Protein AF-A0A517VP20-F1 (afdb_monomer)

Secondary structure (DSSP, 8-state):
--TT--TTS-SEEEGGGSTTGGGHHHHHHHHHHHHSS-EEE-SSEEEE--SSSSPPHHHHHHHHHHH-TT--HHHHTT--HHHHHHHHHHHHT-HHHHHHHHHHHHHHT-

Sequence (110 aa):
MDLSDSSSVPRLVLRSNVSELERSDDRISCLKGIFGTTIGVNEDSFEWCPDDRPPSPQELLGWLWFLEPNIDVNLKSKASGQLSKLMIAYDEGSLDSWWKQLIEEMQSLQ

Foldseek 3Di:
DPLVDCVPPDFKAFCVQAPPSVCLVVLQVLVCLPQNRQWDDDPGIIGGRAPDVVHDSQSSLSVVCSRPVPDDPVSLVPHDDLSNVCSVCVVVVNVVVSVVVSVVVVVVVD

Mean predicted aligned error: 4.11 Å

Solvent-accessible surface area (backbone atoms only — not comparable to full-atom values): 6580 Å² total; per-residue (Å²): 134,63,64,87,60,66,88,83,55,78,50,67,42,51,51,91,73,32,50,67,54,93,52,41,65,62,47,51,53,53,46,34,74,74,67,39,83,35,68,43,81,54,97,64,31,38,31,65,39,63,81,48,89,75,57,47,51,63,57,53,49,49,52,54,35,57,38,32,73,85,53,57,68,80,61,55,68,69,45,55,77,69,58,34,55,49,56,52,23,60,76,72,72,37,51,72,61,50,52,53,51,55,53,52,54,59,59,75,76,110

pLDDT: mean 91.67, std 9.25, range [54.34, 98.12]

Radius of gyration: 13.63 Å; Cα contacts (8 Å, |Δi|>4): 108; chains: 1; bounding box: 34×31×35 Å

Organism: NCBI:txid2527964

Nearest PDB structures (foldseek):
  9ij5-assembly1_A  TM=3.866E-01  e=9.984E+00  Mus musculus
  6vl0-assembly1_A  TM=3.056E-01  e=9.984E+00  Pseudo-nitzschia multiseries

Structure (mmCIF, N/CA/C/O backbone):
data_AF-A0A517VP20-F1
#
_entry.id   AF-A0A517VP20-F1
#
loop_
_atom_site.group_PDB
_atom_site.id
_atom_site.type_symbol
_atom_site.label_atom_id
_atom_site.label_alt_id
_atom_site.label_comp_id
_atom_site.label_asym_id
_atom_site.label_entity_id
_atom_site.label_seq_id
_atom_site.pdbx_PDB_ins_code
_atom_site.Cartn_x
_atom_site.Cartn_y
_atom_site.Cartn_z
_atom_site.occupancy
_atom_site.B_iso_or_equiv
_atom_site.auth_seq_id
_atom_site.auth_comp_id
_atom_site.auth_asym_id
_atom_site.auth_atom_id
_atom_site.pdbx_PDB_model_num
ATOM 1 N N . MET A 1 1 ? 15.520 -8.202 5.603 1.00 60.22 1 MET A N 1
ATOM 2 C CA . MET A 1 1 ? 15.620 -6.829 5.069 1.00 60.22 1 MET A CA 1
ATOM 3 C C . MET A 1 1 ? 15.672 -5.848 6.228 1.00 60.22 1 MET A C 1
ATOM 5 O O . MET A 1 1 ? 14.828 -5.937 7.126 1.00 60.22 1 MET A O 1
ATOM 9 N N . ASP A 1 2 ? 16.689 -4.992 6.242 1.00 67.19 2 ASP A N 1
ATOM 10 C CA . ASP A 1 2 ? 16.762 -3.832 7.130 1.00 67.19 2 ASP A CA 1
ATOM 11 C C . ASP A 1 2 ? 15.968 -2.691 6.480 1.00 67.19 2 ASP A C 1
ATOM 13 O O . ASP A 1 2 ? 16.239 -2.337 5.338 1.00 67.19 2 ASP A O 1
ATOM 17 N N . LEU A 1 3 ? 14.949 -2.168 7.167 1.00 69.38 3 LEU A N 1
ATOM 18 C CA . LEU A 1 3 ? 14.092 -1.100 6.633 1.00 69.38 3 LEU A CA 1
ATOM 19 C C . LEU A 1 3 ? 14.757 0.285 6.715 1.00 69.38 3 LEU A C 1
ATOM 21 O O . LEU A 1 3 ? 14.172 1.265 6.264 1.00 69.38 3 LEU A O 1
ATOM 25 N N . SER A 1 4 ? 15.955 0.374 7.299 1.00 64.75 4 SER A N 1
ATOM 26 C CA . SER A 1 4 ? 16.751 1.601 7.328 1.00 64.75 4 SER A CA 1
ATOM 27 C C . SER A 1 4 ? 17.645 1.782 6.092 1.00 64.75 4 SER A C 1
ATOM 29 O O . SER A 1 4 ? 18.107 2.894 5.841 1.00 64.75 4 SER A O 1
ATOM 31 N N . ASP A 1 5 ? 17.840 0.731 5.282 1.00 67.00 5 ASP A N 1
ATOM 32 C CA . ASP A 1 5 ? 18.628 0.774 4.046 1.00 67.00 5 ASP A CA 1
ATOM 33 C C . ASP A 1 5 ? 17.727 0.648 2.807 1.00 67.00 5 ASP A C 1
ATOM 35 O O . ASP A 1 5 ? 17.322 -0.440 2.393 1.00 67.00 5 ASP A O 1
ATOM 39 N N . SER A 1 6 ? 17.425 1.793 2.191 1.00 65.19 6 SER A N 1
ATOM 40 C CA . SER A 1 6 ? 16.589 1.874 0.988 1.00 65.19 6 SER A CA 1
ATOM 41 C C . SER A 1 6 ? 17.361 1.696 -0.328 1.00 65.19 6 SER A C 1
ATOM 43 O O . SER A 1 6 ? 16.765 1.778 -1.402 1.00 65.19 6 SER A O 1
ATOM 45 N N . SER A 1 7 ? 18.674 1.434 -0.289 1.00 68.00 7 SER A N 1
ATOM 46 C CA . SER A 1 7 ? 19.515 1.357 -1.497 1.00 68.00 7 SER A CA 1
ATOM 47 C C . SER A 1 7 ? 19.159 0.198 -2.436 1.00 68.00 7 SER A C 1
ATOM 49 O O . SER A 1 7 ? 19.406 0.277 -3.638 1.00 68.00 7 SER A O 1
ATOM 51 N N . SER A 1 8 ? 18.536 -0.855 -1.903 1.00 72.94 8 SER A N 1
ATOM 52 C CA . SER A 1 8 ? 18.101 -2.050 -2.642 1.00 72.94 8 SER A CA 1
ATOM 53 C C . SER A 1 8 ? 16.630 -2.014 -3.071 1.00 72.94 8 SER A C 1
ATOM 55 O O . SER A 1 8 ? 16.123 -2.978 -3.646 1.00 72.94 8 SER A O 1
ATOM 57 N N . VAL A 1 9 ? 15.928 -0.914 -2.792 1.00 82.75 9 VAL A N 1
ATOM 58 C CA . VAL A 1 9 ? 14.487 -0.802 -3.015 1.00 82.75 9 VAL A CA 1
ATOM 59 C C . VAL A 1 9 ? 14.218 -0.486 -4.484 1.00 82.75 9 VAL A C 1
ATOM 61 O O . VAL A 1 9 ? 14.769 0.489 -5.008 1.00 82.75 9 VAL A O 1
ATOM 64 N N . PRO A 1 10 ? 13.368 -1.270 -5.173 1.00 88.31 10 PRO A N 1
ATOM 65 C CA . PRO A 1 10 ? 13.048 -0.996 -6.562 1.00 88.31 10 PRO A CA 1
ATOM 66 C C . PRO A 1 10 ? 12.302 0.334 -6.652 1.00 88.31 10 PRO A C 1
ATOM 68 O O . PRO A 1 10 ? 11.218 0.485 -6.093 1.00 88.31 10 PRO A O 1
ATOM 71 N N . ARG A 1 11 ? 12.900 1.309 -7.344 1.00 91.50 11 ARG A N 1
ATOM 72 C CA . ARG A 1 11 ? 12.297 2.637 -7.527 1.00 91.50 11 ARG A CA 1
ATOM 73 C C . ARG A 1 11 ? 11.220 2.670 -8.597 1.00 91.50 11 ARG A C 1
ATOM 75 O O . ARG A 1 11 ? 10.324 3.489 -8.509 1.00 91.50 11 ARG A O 1
ATOM 82 N N . LEU A 1 12 ? 11.323 1.808 -9.600 1.00 96.25 12 LEU A N 1
ATOM 83 C CA . LEU A 1 12 ? 10.379 1.718 -10.704 1.00 96.25 12 LEU A CA 1
ATOM 84 C C . LEU A 1 12 ? 10.032 0.247 -10.899 1.00 96.25 12 LEU A C 1
ATOM 86 O O . LEU A 1 12 ? 10.934 -0.581 -11.047 1.00 96.25 12 LEU A O 1
ATOM 90 N N . VAL A 1 13 ? 8.745 -0.081 -10.885 1.00 97.25 13 VAL A N 1
ATOM 91 C CA . VAL A 1 13 ? 8.258 -1.458 -11.005 1.00 97.25 13 VAL A CA 1
ATOM 92 C C . VAL A 1 13 ? 7.200 -1.525 -12.091 1.00 97.25 13 VAL A C 1
ATOM 94 O O . VAL A 1 13 ? 6.249 -0.751 -12.090 1.00 97.25 13 VAL A O 1
ATOM 97 N N . LEU A 1 14 ? 7.370 -2.452 -13.033 1.00 97.81 14 LEU A N 1
ATOM 98 C CA . LEU A 1 14 ? 6.379 -2.712 -14.074 1.00 97.81 14 LEU A CA 1
ATOM 99 C C . LEU A 1 14 ? 5.080 -3.223 -13.451 1.00 97.81 14 LEU A C 1
ATOM 101 O O . LEU A 1 14 ? 5.116 -4.046 -12.537 1.00 97.81 14 LEU A O 1
ATOM 105 N N . ARG A 1 15 ? 3.936 -2.805 -13.997 1.00 97.31 15 ARG A N 1
ATOM 106 C CA . ARG A 1 15 ? 2.606 -3.259 -13.557 1.00 97.31 15 ARG A CA 1
ATOM 107 C C . ARG A 1 15 ? 2.486 -4.786 -13.532 1.00 97.31 15 ARG A C 1
ATOM 109 O O . ARG A 1 15 ? 1.889 -5.330 -12.615 1.00 97.31 15 ARG A O 1
ATOM 116 N N . SER A 1 16 ? 3.113 -5.480 -14.485 1.00 96.75 16 SER A N 1
ATOM 117 C CA . SER A 1 16 ? 3.138 -6.951 -14.564 1.00 96.75 16 SER A CA 1
ATOM 118 C C . SER A 1 16 ? 3.825 -7.645 -13.383 1.00 96.75 16 SER A C 1
ATOM 120 O O . SER A 1 16 ? 3.675 -8.851 -13.224 1.00 96.75 16 SER A O 1
ATOM 122 N N . ASN A 1 17 ? 4.609 -6.905 -12.597 1.00 96.88 17 ASN A N 1
ATOM 123 C CA . ASN A 1 17 ? 5.363 -7.420 -11.456 1.00 96.88 17 ASN A CA 1
ATOM 124 C C . ASN A 1 17 ? 4.705 -7.059 -10.115 1.00 96.88 17 ASN A C 1
ATOM 126 O O . ASN A 1 17 ? 5.308 -7.294 -9.071 1.00 96.88 17 ASN A O 1
ATOM 130 N N . VAL A 1 18 ? 3.514 -6.455 -10.139 1.00 97.50 18 VAL A N 1
ATOM 131 C CA . VAL A 1 18 ? 2.728 -6.139 -8.945 1.00 97.50 18 VAL A CA 1
ATOM 132 C C . VAL A 1 18 ? 1.685 -7.230 -8.741 1.00 97.50 18 VAL A C 1
ATOM 134 O O . VAL A 1 18 ? 0.884 -7.509 -9.635 1.00 97.50 18 VAL A O 1
ATOM 137 N N . SER A 1 19 ? 1.686 -7.832 -7.558 1.00 97.19 19 SER A N 1
ATOM 138 C CA . SER A 1 19 ? 0.698 -8.837 -7.170 1.00 97.19 19 SER A CA 1
ATOM 139 C C . SER A 1 19 ? -0.662 -8.184 -6.929 1.00 97.19 19 SER A C 1
ATOM 141 O O . SER A 1 19 ? -0.737 -7.058 -6.434 1.00 97.19 19 SER A O 1
ATOM 143 N N . GLU A 1 20 ? -1.750 -8.874 -7.286 1.00 96.50 20 GLU A N 1
ATOM 144 C CA . GLU A 1 20 ? -3.123 -8.339 -7.191 1.00 96.50 20 GLU A CA 1
ATOM 145 C C . GLU A 1 20 ? -3.242 -6.946 -7.843 1.00 96.50 20 GLU A C 1
ATOM 147 O O . GLU A 1 20 ? -3.680 -5.978 -7.209 1.00 96.50 20 GLU A O 1
ATOM 152 N N . LEU A 1 21 ? -2.749 -6.809 -9.082 1.00 97.06 21 LEU A N 1
ATOM 153 C CA . LEU A 1 21 ? -2.719 -5.537 -9.812 1.00 97.06 21 LEU A CA 1
ATOM 154 C C . LEU A 1 21 ? -4.115 -4.910 -9.935 1.00 97.06 21 LEU A C 1
ATOM 156 O O . LEU A 1 21 ? -4.249 -3.696 -9.880 1.00 97.06 21 LEU A O 1
ATOM 160 N N . GLU A 1 22 ? -5.166 -5.717 -10.055 1.00 96.56 22 GLU A N 1
ATOM 161 C CA . GLU A 1 22 ? -6.559 -5.264 -10.108 1.00 96.56 22 GLU A CA 1
ATOM 162 C C . GLU A 1 22 ? -7.021 -4.530 -8.840 1.00 96.56 22 GLU A C 1
ATOM 164 O O . GLU A 1 22 ? -7.990 -3.778 -8.892 1.00 96.56 22 GLU A O 1
ATOM 169 N N . ARG A 1 23 ? -6.311 -4.713 -7.720 1.00 96.56 23 ARG A N 1
ATOM 170 C CA . ARG A 1 23 ? -6.5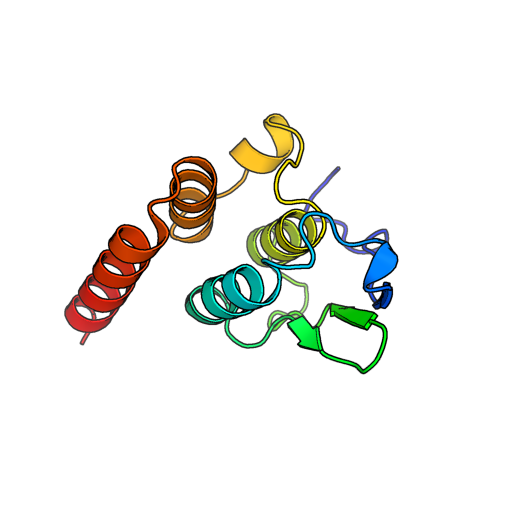41 -4.019 -6.444 1.00 96.56 23 ARG A CA 1
ATOM 171 C C . ARG A 1 23 ? -5.504 -2.926 -6.169 1.00 96.56 23 ARG A C 1
ATOM 173 O O . ARG A 1 23 ? -5.454 -2.395 -5.060 1.00 96.56 23 ARG A O 1
ATOM 180 N N . SER A 1 24 ? -4.655 -2.577 -7.143 1.00 96.88 24 SER A N 1
ATOM 181 C CA . SER A 1 24 ? -3.602 -1.570 -6.946 1.00 96.88 24 SER A CA 1
ATOM 182 C C . SER A 1 24 ? -4.166 -0.207 -6.567 1.00 96.88 24 SER A C 1
ATOM 184 O O . SER A 1 24 ? -3.578 0.483 -5.739 1.00 96.88 24 SER A O 1
ATOM 186 N N . ASP A 1 25 ? -5.309 0.166 -7.141 1.00 96.44 25 ASP A N 1
ATOM 187 C CA . ASP A 1 25 ? -5.926 1.473 -6.909 1.00 96.44 25 ASP A CA 1
ATOM 188 C C . ASP A 1 25 ? -6.405 1.616 -5.458 1.00 96.44 25 ASP A C 1
ATOM 190 O O . ASP A 1 25 ? -6.142 2.647 -4.837 1.00 96.44 25 ASP A O 1
ATOM 194 N N . ASP A 1 26 ? -6.975 0.556 -4.869 1.00 96.75 26 ASP A N 1
ATOM 195 C CA . ASP A 1 26 ? -7.323 0.520 -3.441 1.00 96.75 26 ASP A CA 1
ATOM 196 C C . ASP A 1 26 ? -6.080 0.762 -2.579 1.00 96.75 26 ASP A C 1
ATOM 198 O O . ASP A 1 26 ? -6.081 1.606 -1.680 1.00 96.75 26 ASP A O 1
ATOM 202 N N . ARG A 1 27 ? -4.983 0.054 -2.882 1.00 97.50 27 ARG A N 1
ATOM 203 C CA . ARG A 1 27 ? -3.726 0.178 -2.131 1.00 97.50 27 ARG A CA 1
ATOM 204 C C . ARG A 1 27 ? -3.118 1.576 -2.268 1.00 97.50 27 ARG A C 1
ATOM 206 O O . ARG A 1 27 ? -2.658 2.123 -1.266 1.00 97.50 27 ARG A O 1
ATOM 213 N N . ILE A 1 28 ? -3.160 2.179 -3.460 1.00 97.50 28 ILE A N 1
ATOM 214 C CA . ILE A 1 28 ? -2.718 3.565 -3.697 1.00 97.50 28 ILE A CA 1
ATOM 215 C C . ILE A 1 28 ? -3.545 4.529 -2.854 1.00 97.50 28 ILE A C 1
ATOM 217 O O . ILE A 1 28 ? -2.981 5.366 -2.148 1.00 97.50 28 ILE A O 1
ATOM 221 N N . SER A 1 29 ? -4.873 4.414 -2.898 1.00 97.00 29 SER A N 1
ATOM 222 C CA . SER A 1 29 ? -5.767 5.270 -2.123 1.00 97.00 29 SER A CA 1
ATOM 223 C C . SER A 1 29 ? -5.505 5.147 -0.625 1.00 97.00 29 SER A C 1
ATOM 225 O O . SER A 1 29 ? -5.364 6.168 0.047 1.00 97.00 29 SER A O 1
ATOM 227 N N . CYS A 1 30 ? -5.374 3.926 -0.105 1.00 97.56 30 CYS A N 1
ATOM 228 C CA . CYS A 1 30 ? -5.102 3.684 1.309 1.00 97.56 30 CYS A CA 1
ATOM 229 C C . CYS A 1 30 ? -3.757 4.271 1.752 1.00 97.56 30 CYS A C 1
ATOM 231 O O . CYS A 1 30 ? -3.711 5.010 2.734 1.00 97.56 30 CYS A O 1
ATOM 233 N N . LEU A 1 31 ? -2.671 4.010 1.017 1.00 97.19 31 LEU A N 1
ATOM 234 C CA . LEU A 1 31 ? -1.355 4.564 1.354 1.00 97.19 31 LEU A CA 1
ATOM 235 C C . LEU A 1 31 ? -1.333 6.085 1.242 1.00 97.19 31 LEU A C 1
ATOM 237 O O . LEU A 1 31 ? -0.722 6.741 2.084 1.00 97.19 31 LEU A O 1
ATOM 241 N N . LYS A 1 32 ? -2.077 6.651 0.287 1.00 96.00 32 LYS A N 1
ATOM 242 C CA . LYS A 1 32 ? -2.266 8.098 0.188 1.00 96.00 32 LYS A CA 1
ATOM 243 C C . LYS A 1 32 ? -2.946 8.693 1.417 1.00 96.00 32 LYS A C 1
ATOM 245 O O . LYS A 1 32 ? -2.585 9.793 1.827 1.00 96.00 32 LYS A O 1
ATOM 250 N N . GLY A 1 33 ? -3.893 7.975 2.015 1.00 95.00 33 GLY A N 1
ATOM 251 C CA . GLY A 1 33 ? -4.542 8.382 3.263 1.00 95.00 33 GLY A CA 1
ATOM 252 C C . GLY A 1 33 ? -3.598 8.417 4.469 1.00 95.00 33 GLY A C 1
ATOM 253 O O . GLY A 1 33 ? -3.843 9.179 5.398 1.00 95.00 33 GLY A O 1
ATOM 254 N N . ILE A 1 34 ? -2.521 7.625 4.453 1.00 95.19 34 ILE A N 1
ATOM 255 C CA . ILE A 1 34 ? -1.576 7.516 5.575 1.00 95.19 34 ILE A CA 1
ATOM 256 C C . ILE A 1 34 ? -0.359 8.429 5.381 1.00 95.19 34 ILE A C 1
ATOM 258 O O . ILE A 1 34 ? 0.025 9.140 6.305 1.00 95.19 34 ILE A O 1
ATOM 262 N N . PHE A 1 35 ? 0.254 8.390 4.198 1.00 93.94 35 PHE A N 1
ATOM 263 C CA . PHE A 1 35 ? 1.565 8.991 3.923 1.00 93.94 35 PHE A CA 1
ATOM 264 C C . PHE A 1 35 ? 1.519 10.117 2.883 1.00 93.94 35 PHE A C 1
ATOM 266 O O . PHE A 1 35 ? 2.554 10.656 2.517 1.00 93.94 35 PHE A O 1
ATOM 273 N N . GLY A 1 36 ? 0.343 10.460 2.351 1.00 91.62 36 GLY A N 1
ATOM 274 C CA . GLY A 1 36 ? 0.261 11.335 1.184 1.00 91.62 36 GLY A CA 1
ATOM 275 C C . GLY A 1 36 ? 0.718 10.636 -0.102 1.00 91.62 36 GLY A C 1
ATOM 276 O O . GLY A 1 36 ? 0.728 9.412 -0.211 1.00 91.62 36 GLY A O 1
ATOM 277 N N . THR A 1 37 ? 1.024 11.409 -1.144 1.00 91.81 37 THR A N 1
ATOM 278 C CA . THR A 1 37 ? 1.268 10.844 -2.484 1.00 91.81 37 THR A CA 1
ATOM 279 C C . THR A 1 37 ? 2.673 10.245 -2.583 1.00 91.81 37 THR A C 1
ATOM 281 O O . THR A 1 37 ? 3.584 10.909 -3.063 1.00 91.81 37 THR A O 1
ATOM 284 N N . THR A 1 38 ? 2.828 8.986 -2.162 1.00 93.75 38 THR A N 1
ATOM 285 C CA . THR A 1 38 ? 4.117 8.268 -2.172 1.00 93.75 38 THR A CA 1
ATOM 286 C C . THR A 1 38 ? 4.307 7.296 -3.339 1.00 93.75 38 THR A C 1
ATOM 288 O O . THR A 1 38 ? 5.388 6.735 -3.518 1.00 93.75 38 THR A O 1
ATOM 291 N N . ILE A 1 39 ? 3.273 7.105 -4.165 1.00 96.31 39 ILE A N 1
ATOM 292 C CA . ILE A 1 39 ? 3.296 6.225 -5.341 1.00 96.31 39 ILE A CA 1
ATOM 293 C C . ILE A 1 39 ? 3.007 7.046 -6.597 1.00 96.31 39 ILE A C 1
ATOM 295 O O . ILE A 1 39 ? 1.918 7.605 -6.752 1.00 96.31 39 ILE A O 1
ATOM 299 N N . GLY A 1 40 ? 3.977 7.085 -7.508 1.00 96.19 40 GLY A N 1
ATOM 300 C CA . GLY A 1 40 ? 3.795 7.577 -8.869 1.00 96.19 40 GLY A CA 1
ATOM 301 C C . GLY A 1 40 ? 3.132 6.513 -9.743 1.00 96.19 40 GLY A C 1
ATOM 302 O O . GLY A 1 40 ? 3.498 5.339 -9.687 1.00 96.19 40 GLY A O 1
ATOM 303 N N . VAL A 1 41 ? 2.162 6.916 -10.563 1.00 96.31 41 VAL A N 1
ATOM 304 C CA . VAL A 1 41 ? 1.475 6.034 -11.516 1.00 96.31 41 VAL A CA 1
ATOM 305 C C . VAL A 1 41 ? 1.837 6.466 -12.929 1.00 96.31 41 VAL A C 1
ATOM 307 O O . VAL A 1 41 ? 1.526 7.584 -13.335 1.00 96.31 41 VAL A O 1
ATOM 310 N N . ASN A 1 42 ? 2.461 5.564 -13.678 1.00 95.44 42 ASN A N 1
ATOM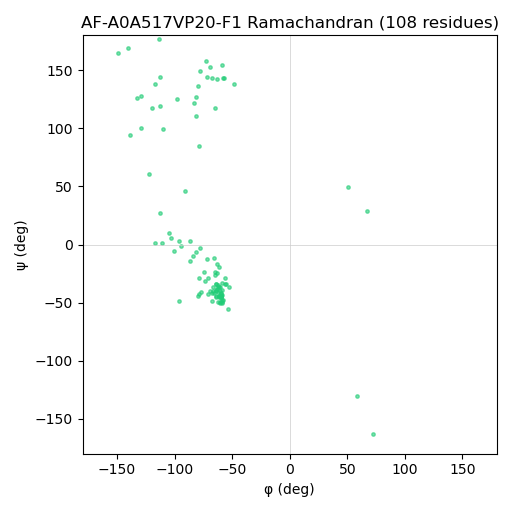 311 C CA . ASN A 1 42 ? 2.794 5.737 -15.087 1.00 95.44 42 ASN A CA 1
ATOM 312 C C . ASN A 1 42 ? 1.978 4.752 -15.946 1.00 95.44 42 ASN A C 1
ATOM 314 O O . ASN A 1 42 ? 1.221 3.923 -15.423 1.00 95.44 42 ASN A O 1
ATOM 318 N N . GLU A 1 43 ? 2.129 4.850 -17.272 1.00 93.62 43 GLU A N 1
ATOM 319 C CA . GLU A 1 43 ? 1.430 3.995 -18.246 1.00 93.62 43 GLU A CA 1
ATOM 320 C C . GLU A 1 43 ? 1.650 2.505 -17.934 1.00 93.62 43 GLU A C 1
ATOM 322 O O . GLU A 1 43 ? 0.697 1.794 -17.620 1.00 93.62 43 GLU A O 1
ATOM 327 N N . ASP A 1 44 ? 2.911 2.074 -17.854 1.00 96.69 44 ASP A N 1
ATOM 328 C CA . ASP A 1 44 ? 3.271 0.659 -17.677 1.00 96.69 44 ASP A CA 1
ATOM 329 C C . ASP A 1 44 ? 3.887 0.326 -16.310 1.00 96.69 44 ASP A C 1
ATOM 331 O O . ASP A 1 44 ? 4.271 -0.819 -16.051 1.00 96.69 44 ASP A O 1
ATOM 335 N N . SER A 1 45 ? 4.017 1.308 -15.417 1.00 97.69 45 SER A N 1
ATOM 336 C CA . SER A 1 45 ? 4.784 1.149 -14.180 1.00 97.69 45 SER A CA 1
ATOM 337 C C . SER A 1 45 ? 4.268 1.983 -13.012 1.00 97.69 45 SER A C 1
ATOM 339 O O . SER A 1 45 ? 3.505 2.935 -13.175 1.00 97.69 45 SER A O 1
ATOM 341 N N . PHE A 1 46 ? 4.734 1.615 -11.823 1.00 98.12 46 PHE A N 1
ATOM 342 C CA . PHE A 1 46 ? 4.629 2.399 -10.603 1.00 98.12 46 PHE A CA 1
ATOM 343 C C . PHE A 1 46 ? 6.013 2.864 -10.162 1.00 98.12 46 PHE A C 1
ATOM 345 O O . PHE A 1 46 ? 7.000 2.139 -10.318 1.00 98.12 46 PHE A O 1
ATOM 352 N N . GLU A 1 47 ? 6.077 4.066 -9.607 1.00 96.56 47 GLU A N 1
ATOM 353 C CA . GLU A 1 47 ? 7.304 4.694 -9.127 1.00 96.56 47 GLU A CA 1
ATOM 354 C C . GLU A 1 47 ? 7.240 4.942 -7.618 1.00 96.56 47 GLU A C 1
ATOM 356 O O . GLU A 1 47 ? 6.216 5.375 -7.088 1.00 96.56 47 GLU A O 1
ATOM 361 N N . TRP A 1 48 ? 8.349 4.679 -6.931 1.00 94.94 48 TRP A N 1
ATOM 362 C CA . TRP A 1 48 ? 8.515 4.973 -5.516 1.00 94.94 48 TRP A CA 1
ATOM 363 C C . TRP A 1 48 ? 8.877 6.447 -5.311 1.00 94.94 48 TRP A C 1
ATOM 365 O O . TRP A 1 48 ? 9.992 6.871 -5.632 1.00 94.94 48 TRP A O 1
ATOM 375 N N . CYS A 1 49 ? 7.944 7.215 -4.746 1.00 92.62 49 CYS A N 1
ATOM 376 C CA . CYS A 1 49 ? 8.037 8.664 -4.556 1.00 92.62 49 CYS A CA 1
ATOM 377 C C . CYS A 1 49 ? 7.899 9.045 -3.068 1.00 92.62 49 CYS A C 1
ATOM 379 O O . CYS A 1 49 ? 6.960 9.754 -2.726 1.00 92.62 49 CYS A O 1
ATOM 381 N N . PRO A 1 50 ? 8.788 8.582 -2.173 1.00 89.38 50 PRO A N 1
ATOM 382 C CA . PRO A 1 50 ? 8.664 8.832 -0.737 1.00 89.38 50 PRO A CA 1
ATOM 383 C C . PRO A 1 50 ? 8.640 10.330 -0.419 1.00 89.38 50 PRO A C 1
ATOM 385 O O . PRO A 1 50 ? 9.358 11.112 -1.057 1.00 89.38 50 PRO A O 1
ATOM 388 N N . ASP A 1 51 ? 7.837 10.704 0.574 1.00 83.12 51 ASP A N 1
ATOM 389 C CA . ASP A 1 51 ? 7.683 12.089 1.019 1.00 83.12 51 ASP A CA 1
ATOM 390 C C . ASP A 1 51 ? 8.873 12.495 1.903 1.00 83.12 51 ASP A C 1
ATOM 392 O O . ASP A 1 51 ? 9.487 13.549 1.693 1.00 83.12 51 ASP A O 1
ATOM 396 N N . ASP A 1 52 ? 9.301 11.606 2.809 1.00 77.81 52 ASP A N 1
ATOM 397 C CA . ASP A 1 52 ? 10.460 11.857 3.667 1.00 77.81 52 ASP A CA 1
ATOM 398 C C . ASP A 1 52 ? 11.802 11.660 2.936 1.00 77.81 52 ASP A C 1
ATOM 400 O O . ASP A 1 52 ? 11.989 10.816 2.048 1.00 77.81 52 ASP A O 1
ATOM 404 N N . ARG A 1 53 ? 12.811 12.433 3.365 1.00 78.62 53 ARG A N 1
ATOM 405 C CA . ARG A 1 53 ? 14.209 12.295 2.922 1.00 78.62 53 ARG A CA 1
ATOM 406 C C . ARG A 1 53 ? 15.153 12.230 4.133 1.00 78.62 53 ARG A C 1
ATOM 408 O O . ARG A 1 53 ? 15.516 13.285 4.656 1.00 78.62 53 ARG A O 1
ATOM 415 N N . PRO A 1 54 ? 15.617 11.032 4.546 1.00 79.75 54 PRO A N 1
ATOM 416 C CA . PRO A 1 54 ? 15.357 9.714 3.950 1.00 79.75 54 PRO A CA 1
ATOM 417 C C . PRO A 1 54 ? 13.927 9.207 4.218 1.00 79.75 54 PRO A C 1
ATOM 419 O O . PRO A 1 54 ? 13.342 9.626 5.211 1.00 79.75 54 PRO A O 1
ATOM 422 N N . PRO A 1 55 ? 13.400 8.280 3.394 1.00 85.88 55 PRO A N 1
ATOM 423 C CA . PRO A 1 55 ? 12.073 7.699 3.597 1.00 85.88 55 PRO A CA 1
ATOM 424 C C . PRO A 1 55 ? 11.959 7.038 4.965 1.00 85.88 55 PRO A C 1
ATOM 426 O O . PRO A 1 55 ? 12.908 6.385 5.420 1.00 85.88 55 PRO A O 1
ATOM 429 N N . SER A 1 56 ? 10.796 7.139 5.598 1.00 91.50 56 SER A N 1
ATOM 430 C CA . SER A 1 56 ? 10.569 6.438 6.857 1.00 91.50 56 SER A CA 1
ATOM 431 C C . SER A 1 56 ? 10.500 4.914 6.640 1.00 91.50 56 SER A C 1
ATOM 433 O O . SER A 1 56 ? 10.073 4.437 5.581 1.00 91.50 56 SER A O 1
ATOM 435 N N . PRO A 1 57 ? 10.846 4.097 7.654 1.00 92.75 57 PRO A N 1
ATOM 436 C CA . PRO A 1 57 ? 10.655 2.648 7.578 1.00 92.75 57 PRO A CA 1
ATOM 437 C C . PRO A 1 57 ? 9.205 2.232 7.282 1.00 92.75 57 PRO A C 1
ATOM 439 O O . PRO A 1 57 ? 8.990 1.173 6.697 1.00 92.75 57 PRO A O 1
ATOM 442 N N . GLN A 1 58 ? 8.217 3.044 7.685 1.00 95.12 58 GLN A N 1
ATOM 443 C CA . GLN A 1 58 ? 6.798 2.773 7.437 1.00 95.12 58 GLN A CA 1
ATOM 444 C C . GLN A 1 58 ? 6.405 3.082 5.990 1.00 95.12 58 GLN A C 1
ATOM 446 O O . GLN A 1 58 ? 5.707 2.278 5.382 1.00 95.12 58 GLN A O 1
ATOM 451 N N . GLU A 1 59 ? 6.904 4.173 5.408 1.00 94.50 59 GLU A N 1
ATOM 452 C CA . GLU A 1 59 ? 6.741 4.444 3.976 1.00 94.50 59 GLU A CA 1
ATOM 453 C C . GLU A 1 59 ? 7.337 3.313 3.137 1.00 94.50 59 GLU A C 1
ATOM 455 O O . GLU A 1 59 ? 6.658 2.756 2.275 1.00 94.50 59 GLU A O 1
ATOM 460 N N . LEU A 1 60 ? 8.577 2.906 3.437 1.00 94.12 60 LEU A N 1
ATOM 461 C CA . LEU A 1 60 ? 9.214 1.794 2.736 1.00 94.12 60 LEU A CA 1
ATOM 462 C C . LEU A 1 60 ? 8.408 0.497 2.880 1.00 94.12 60 LEU A C 1
ATOM 464 O O . LEU A 1 60 ? 8.211 -0.231 1.910 1.00 94.12 60 LEU A O 1
ATOM 468 N N . LEU A 1 61 ? 7.924 0.194 4.081 1.00 95.44 61 LEU A N 1
ATOM 469 C CA . LEU A 1 61 ? 7.087 -0.979 4.289 1.00 95.44 61 LEU A CA 1
ATOM 470 C C . LEU A 1 61 ? 5.768 -0.891 3.504 1.00 95.44 61 LEU A C 1
ATOM 472 O O . LEU A 1 61 ? 5.338 -1.892 2.934 1.00 95.44 61 LEU A O 1
ATOM 476 N N . GLY A 1 62 ? 5.167 0.298 3.425 1.00 96.19 62 GLY A N 1
ATOM 477 C CA . GLY A 1 62 ? 4.000 0.578 2.592 1.00 96.19 62 GLY A CA 1
ATOM 478 C C . GLY A 1 62 ? 4.268 0.321 1.109 1.00 96.19 62 GLY A C 1
ATOM 479 O O . GLY A 1 62 ? 3.454 -0.322 0.455 1.00 96.19 62 GLY A O 1
ATOM 480 N N . TRP A 1 63 ? 5.433 0.726 0.594 1.00 96.31 63 TRP A N 1
ATOM 481 C CA . TRP A 1 63 ? 5.852 0.417 -0.777 1.00 96.31 63 TRP A CA 1
ATOM 482 C C . TRP A 1 63 ? 5.964 -1.082 -1.035 1.00 96.31 63 TRP A C 1
ATOM 484 O O . TRP A 1 63 ? 5.410 -1.595 -2.003 1.00 96.31 63 TRP A O 1
ATOM 494 N N . LEU A 1 64 ? 6.660 -1.803 -0.155 1.00 95.44 64 LEU A N 1
ATOM 495 C CA . LEU A 1 64 ? 6.851 -3.245 -0.307 1.00 95.44 64 LEU A CA 1
ATOM 496 C C . LEU A 1 64 ? 5.511 -3.989 -0.256 1.00 95.44 64 LEU A C 1
ATOM 498 O O . LEU A 1 64 ? 5.280 -4.884 -1.063 1.00 95.44 64 LEU A O 1
ATOM 502 N N . TRP A 1 65 ? 4.614 -3.573 0.639 1.00 97.00 65 TRP A N 1
ATOM 503 C CA . TRP A 1 65 ? 3.251 -4.094 0.715 1.00 97.00 65 TRP A CA 1
ATOM 504 C C . TRP A 1 65 ? 2.392 -3.730 -0.500 1.00 97.00 65 TRP A C 1
ATOM 506 O O . TRP A 1 65 ? 1.594 -4.543 -0.953 1.00 97.00 65 TRP A O 1
ATOM 516 N N . PHE A 1 66 ? 2.555 -2.537 -1.073 1.00 97.62 66 PHE A N 1
ATOM 517 C CA . PHE A 1 66 ? 1.856 -2.164 -2.302 1.00 97.62 66 PHE A CA 1
ATOM 518 C C . PHE A 1 66 ? 2.199 -3.106 -3.466 1.00 97.62 66 PHE A C 1
ATOM 520 O O . PHE A 1 66 ? 1.303 -3.488 -4.227 1.00 97.62 66 PHE A O 1
ATOM 527 N N . LEU A 1 67 ? 3.480 -3.469 -3.591 1.00 96.69 67 LEU A N 1
ATOM 528 C CA . LEU A 1 67 ? 3.975 -4.373 -4.629 1.00 96.69 67 LEU A CA 1
ATOM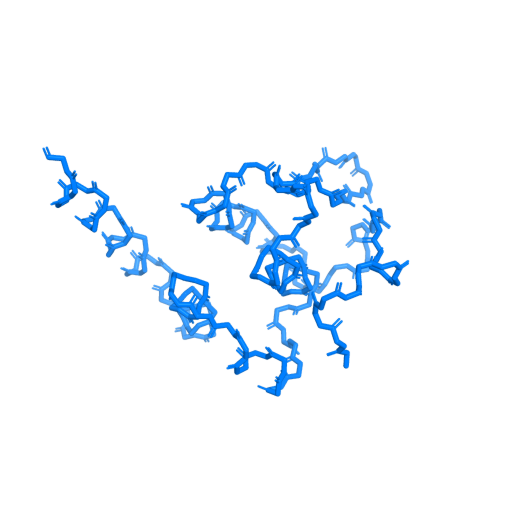 529 C C . LEU A 1 67 ? 3.522 -5.821 -4.406 1.00 96.69 67 LEU A C 1
ATOM 531 O O . LEU A 1 67 ? 3.140 -6.494 -5.361 1.00 96.69 67 LEU A O 1
ATOM 535 N N . GLU A 1 68 ? 3.570 -6.282 -3.158 1.00 95.62 68 GLU A N 1
ATOM 536 C CA . GLU A 1 68 ? 3.220 -7.641 -2.749 1.00 95.62 68 GLU A CA 1
ATOM 537 C C . GLU A 1 68 ? 2.426 -7.587 -1.434 1.00 95.62 68 GLU A C 1
ATOM 539 O O . GLU A 1 68 ? 3.027 -7.540 -0.361 1.00 95.62 68 GLU A O 1
ATOM 544 N N . PRO A 1 69 ? 1.080 -7.570 -1.461 1.00 95.44 69 PRO A N 1
ATOM 545 C CA . PRO A 1 69 ? 0.292 -7.455 -0.235 1.00 95.44 69 PRO A CA 1
ATOM 546 C C . PRO A 1 69 ? 0.494 -8.649 0.710 1.00 95.44 69 PRO A C 1
ATOM 548 O O . PRO A 1 69 ? 0.361 -8.495 1.929 1.00 95.44 69 PRO A O 1
ATOM 551 N N . ASN A 1 70 ? 0.898 -9.810 0.181 1.00 93.31 70 ASN A N 1
ATOM 552 C CA . ASN A 1 70 ? 1.245 -11.001 0.951 1.00 93.31 70 ASN A CA 1
ATOM 553 C C . ASN A 1 70 ? 2.745 -11.045 1.317 1.00 93.31 70 ASN A C 1
ATOM 555 O O . ASN A 1 70 ? 3.419 -12.067 1.162 1.00 93.31 70 ASN A O 1
ATOM 559 N N . ILE A 1 71 ? 3.292 -9.920 1.795 1.00 90.50 71 ILE A N 1
ATOM 560 C CA . ILE A 1 71 ? 4.664 -9.857 2.318 1.00 90.50 71 ILE A CA 1
ATOM 561 C C . ILE A 1 71 ? 4.886 -10.818 3.498 1.00 90.50 71 ILE A C 1
ATOM 563 O O . ILE A 1 71 ? 3.974 -11.126 4.265 1.00 90.50 71 ILE A O 1
ATOM 567 N N . ASP A 1 72 ? 6.146 -11.224 3.694 1.00 89.50 72 ASP A N 1
ATOM 568 C CA . ASP A 1 72 ? 6.576 -12.058 4.822 1.00 89.50 72 ASP A CA 1
ATOM 569 C C . ASP A 1 72 ? 6.062 -11.538 6.177 1.00 89.50 72 ASP A C 1
ATOM 571 O O . ASP A 1 72 ? 6.126 -10.342 6.479 1.00 89.50 72 ASP A O 1
ATOM 575 N N . VAL A 1 73 ? 5.616 -12.456 7.036 1.00 87.88 73 VAL A N 1
ATOM 576 C CA . VAL A 1 73 ? 5.021 -12.134 8.342 1.00 87.88 73 VAL A CA 1
ATOM 577 C C . VAL A 1 73 ? 5.964 -11.340 9.254 1.00 87.88 73 VAL A C 1
ATOM 579 O O . VAL A 1 73 ? 5.507 -10.473 10.000 1.00 87.88 73 VAL A O 1
ATOM 582 N N . ASN A 1 74 ? 7.282 -11.567 9.178 1.00 89.75 74 ASN A N 1
ATOM 583 C CA . ASN A 1 74 ? 8.256 -10.810 9.972 1.00 89.75 74 ASN A CA 1
ATOM 584 C C . ASN A 1 74 ? 8.456 -9.392 9.441 1.00 89.75 74 ASN A C 1
ATOM 586 O O . ASN A 1 74 ? 8.929 -8.520 10.168 1.00 89.75 74 ASN A O 1
ATOM 590 N N . LEU A 1 75 ? 8.167 -9.163 8.161 1.00 88.69 75 LEU A N 1
ATOM 591 C CA . LEU A 1 75 ? 8.169 -7.831 7.575 1.00 88.69 75 LEU A CA 1
ATOM 592 C C . LEU A 1 75 ? 6.871 -7.103 7.934 1.00 88.69 75 LEU A C 1
ATOM 594 O O . LEU A 1 75 ? 6.920 -5.965 8.396 1.00 88.69 75 LEU A O 1
ATOM 598 N N . LY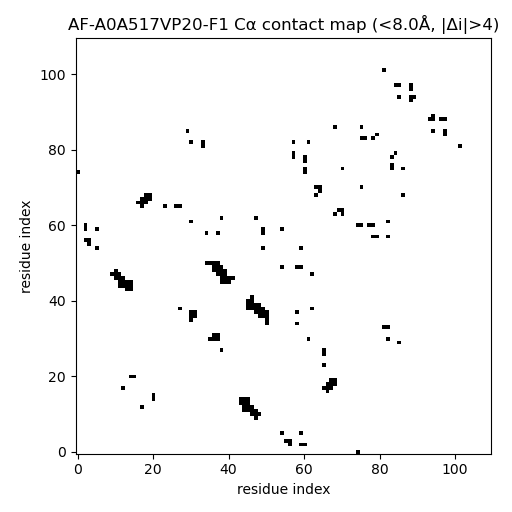S A 1 76 ? 5.733 -7.796 7.824 1.00 91.00 76 LYS A N 1
ATOM 599 C CA . LYS A 1 76 ? 4.408 -7.291 8.203 1.00 91.00 76 LYS A CA 1
ATOM 600 C C . LYS A 1 76 ? 4.334 -6.878 9.675 1.00 91.00 76 LYS A C 1
ATOM 602 O O . LYS A 1 76 ? 3.780 -5.830 9.988 1.00 91.00 76 LYS A O 1
ATOM 607 N N . SER A 1 77 ? 4.962 -7.635 10.579 1.00 92.81 77 SER A N 1
ATOM 608 C CA . SER A 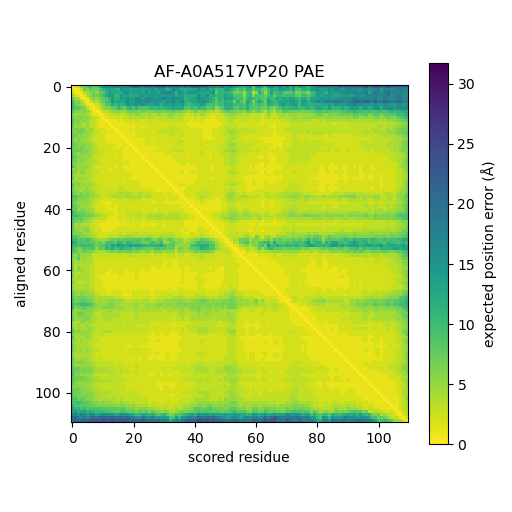1 77 ? 4.997 -7.323 12.018 1.00 92.81 77 SER A CA 1
ATOM 609 C C . SER A 1 77 ? 5.765 -6.044 12.377 1.00 92.81 77 SER A C 1
ATOM 611 O O . SER A 1 77 ? 5.662 -5.569 13.507 1.00 92.81 77 SER A O 1
ATOM 613 N N . LYS A 1 78 ? 6.512 -5.460 11.430 1.00 95.44 78 LYS A N 1
ATOM 614 C CA . LYS A 1 78 ? 7.176 -4.157 11.596 1.00 95.44 78 LYS A CA 1
ATOM 615 C C . LYS A 1 78 ? 6.252 -2.973 11.296 1.00 95.44 78 LYS A C 1
ATOM 617 O O . LYS A 1 78 ? 6.644 -1.832 11.551 1.00 95.44 78 LYS A O 1
ATOM 622 N N . ALA A 1 79 ? 5.059 -3.215 10.747 1.00 96.50 79 ALA A N 1
ATOM 623 C CA . ALA A 1 79 ? 4.065 -2.172 10.540 1.00 96.50 79 ALA A CA 1
ATOM 624 C C . ALA A 1 79 ? 3.548 -1.658 11.885 1.00 96.50 79 ALA A C 1
ATOM 626 O O . ALA A 1 79 ? 3.345 -2.423 12.830 1.00 96.50 79 ALA A O 1
ATOM 627 N N . SER A 1 80 ? 3.292 -0.358 11.967 1.00 96.19 80 SER A N 1
ATOM 628 C CA . SER A 1 80 ? 2.724 0.272 13.155 1.00 96.19 80 SER A CA 1
ATOM 629 C C . SER A 1 80 ? 1.697 1.344 12.789 1.00 96.19 80 SER A C 1
ATOM 631 O O . SER A 1 80 ? 1.539 1.718 11.624 1.00 96.19 80 SER A O 1
ATOM 633 N N . GLY A 1 81 ? 0.955 1.819 13.793 1.00 95.56 81 GLY A N 1
ATOM 634 C CA . GLY A 1 81 ? -0.026 2.888 13.621 1.00 95.56 81 GLY A CA 1
ATOM 635 C C . GLY A 1 81 ? -1.103 2.549 12.587 1.00 95.56 81 GLY A C 1
ATOM 636 O O . GLY A 1 81 ? -1.725 1.492 12.647 1.00 95.56 81 GLY A O 1
ATOM 637 N N . GLN A 1 82 ? -1.336 3.465 11.646 1.00 96.50 82 GLN A N 1
ATOM 638 C CA . GLN A 1 82 ? -2.349 3.284 10.604 1.00 96.50 82 GLN A CA 1
ATOM 639 C C . GLN A 1 82 ? -1.970 2.231 9.560 1.00 96.50 82 GLN A C 1
ATOM 641 O O . GLN A 1 82 ? -2.856 1.558 9.037 1.00 96.50 82 GLN A O 1
ATOM 646 N N . LEU A 1 83 ? -0.674 2.020 9.304 1.00 97.38 83 LEU A N 1
ATOM 647 C CA . LEU A 1 83 ? -0.231 1.025 8.330 1.00 97.38 83 LEU A CA 1
ATOM 648 C C . LEU A 1 83 ? -0.538 -0.402 8.801 1.00 97.38 83 LEU A C 1
ATOM 650 O O . LEU A 1 83 ? -1.012 -1.213 8.011 1.00 97.38 83 LEU A O 1
ATOM 654 N N . SER A 1 84 ? -0.332 -0.713 10.086 1.00 97.25 84 SER A N 1
ATOM 655 C CA . SER A 1 84 ? -0.670 -2.048 10.602 1.00 97.25 84 SER A CA 1
ATOM 656 C C . SER A 1 84 ? -2.175 -2.312 10.568 1.00 97.25 84 SER A C 1
ATOM 658 O O . SER A 1 84 ? -2.591 -3.390 10.148 1.00 97.25 84 SER A O 1
ATOM 660 N N . LYS A 1 85 ? -2.997 -1.318 10.941 1.00 97.44 85 LYS A N 1
ATOM 661 C CA . LYS A 1 85 ? -4.464 -1.400 10.849 1.00 97.44 85 LYS A CA 1
ATOM 662 C C . LYS A 1 85 ? -4.923 -1.630 9.406 1.00 97.44 85 LYS A C 1
ATOM 664 O O . LYS A 1 85 ? -5.760 -2.497 9.175 1.00 97.44 85 LYS A O 1
ATOM 669 N N . LEU A 1 86 ? -4.344 -0.901 8.449 1.00 97.81 86 LEU A N 1
ATOM 670 C CA . LEU A 1 86 ? -4.630 -1.060 7.023 1.00 97.81 86 LEU A CA 1
ATOM 671 C C . LEU A 1 86 ? -4.328 -2.483 6.548 1.00 97.81 86 LEU A C 1
ATOM 673 O O . LEU A 1 86 ? -5.167 -3.112 5.914 1.00 97.81 86 LEU A O 1
ATOM 677 N N . MET A 1 87 ? -3.137 -2.996 6.859 1.00 97.06 87 MET A N 1
ATOM 678 C CA . MET A 1 87 ? -2.720 -4.325 6.415 1.00 97.06 87 MET A CA 1
ATOM 679 C C . MET A 1 87 ? -3.618 -5.440 6.966 1.00 97.06 87 MET A C 1
ATOM 681 O O . MET A 1 87 ? -3.880 -6.404 6.255 1.00 97.06 87 MET A O 1
ATOM 685 N N . ILE A 1 88 ? -4.102 -5.310 8.206 1.00 96.25 88 ILE A N 1
ATOM 686 C CA . ILE A 1 88 ? -5.078 -6.243 8.794 1.00 96.25 88 ILE A CA 1
ATOM 687 C C . ILE A 1 88 ? -6.421 -6.128 8.066 1.00 96.25 88 ILE A C 1
ATOM 689 O O . ILE A 1 88 ? -6.978 -7.132 7.633 1.00 96.25 88 ILE A O 1
ATOM 693 N N . ALA A 1 89 ? -6.919 -4.905 7.866 1.00 97.44 89 ALA A N 1
ATOM 694 C CA . ALA A 1 89 ? -8.197 -4.686 7.198 1.00 97.44 89 ALA A CA 1
ATOM 695 C C . ALA A 1 89 ? -8.194 -5.156 5.734 1.00 97.44 89 ALA A C 1
ATOM 697 O O . ALA A 1 89 ? -9.209 -5.638 5.234 1.00 97.44 89 ALA A O 1
ATOM 698 N N . TYR A 1 90 ? -7.060 -5.040 5.039 1.00 97.00 90 TYR A N 1
ATOM 699 C CA . TYR A 1 90 ? -6.906 -5.545 3.677 1.00 97.00 90 TYR A CA 1
ATOM 700 C C . TYR A 1 90 ? -7.031 -7.072 3.617 1.00 97.00 90 TYR A C 1
ATOM 702 O O . TYR A 1 90 ? -7.745 -7.575 2.748 1.00 97.00 90 TYR A O 1
ATOM 710 N N . ASP A 1 91 ? -6.387 -7.791 4.546 1.00 94.81 91 ASP A N 1
ATOM 711 C CA . ASP A 1 91 ? -6.465 -9.257 4.651 1.00 94.81 91 ASP A CA 1
ATOM 712 C C . ASP A 1 91 ? -7.883 -9.733 4.990 1.00 94.81 91 ASP A C 1
ATOM 714 O O . ASP A 1 91 ? -8.355 -10.740 4.466 1.00 94.81 91 ASP A O 1
ATOM 718 N N . GLU A 1 92 ? -8.570 -9.006 5.871 1.00 96.44 92 GLU A N 1
ATOM 719 C CA . GLU A 1 92 ? -9.922 -9.338 6.332 1.00 96.44 92 GLU A CA 1
ATOM 720 C C . GLU A 1 9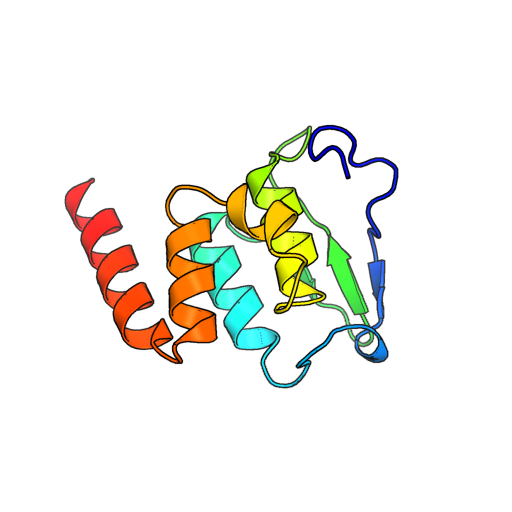2 ? -11.025 -8.894 5.357 1.00 96.44 92 GLU A C 1
ATOM 722 O O . GLU A 1 92 ? -12.199 -9.201 5.572 1.00 96.44 92 GLU A O 1
ATOM 727 N N . GLY A 1 93 ? -10.682 -8.153 4.297 1.00 96.12 93 GLY A N 1
ATOM 728 C CA . GLY A 1 93 ? -11.659 -7.575 3.370 1.00 96.12 93 GLY A CA 1
ATOM 729 C C . GLY A 1 93 ? -12.530 -6.483 4.004 1.00 96.12 93 GLY A C 1
ATOM 730 O O . GLY A 1 93 ? -13.674 -6.289 3.599 1.00 96.12 93 GLY A O 1
ATOM 731 N N . SER A 1 94 ? -12.009 -5.773 5.008 1.00 97.50 94 SER A N 1
ATOM 732 C CA . SER A 1 94 ? -12.734 -4.806 5.843 1.00 97.50 94 SER A CA 1
ATOM 733 C C . SER A 1 94 ? -12.276 -3.347 5.649 1.00 97.50 94 SER A C 1
ATOM 735 O O . SER A 1 94 ? -12.445 -2.512 6.541 1.00 97.50 94 SER A O 1
ATOM 737 N N . LEU A 1 95 ? -11.742 -3.004 4.465 1.00 97.06 95 LEU A N 1
ATOM 738 C CA . LEU A 1 95 ? -11.222 -1.660 4.144 1.00 97.06 95 LEU A CA 1
ATOM 739 C C . LEU A 1 95 ? -12.235 -0.525 4.368 1.00 97.06 95 LEU A C 1
ATOM 741 O O . LEU A 1 95 ? -11.846 0.554 4.810 1.00 97.06 95 LEU A O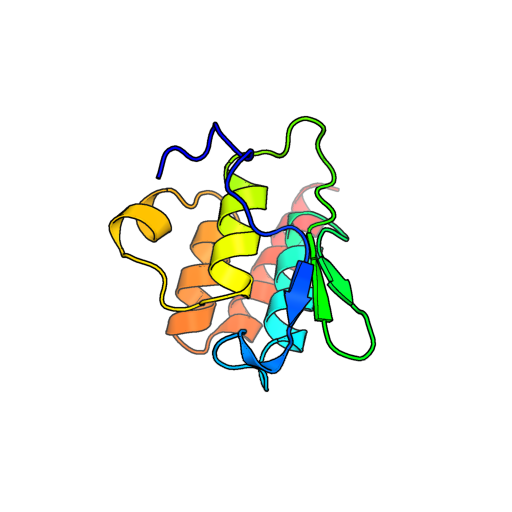 1
ATOM 745 N N . ASP A 1 96 ? -13.529 -0.760 4.142 1.00 96.88 96 ASP A N 1
ATOM 746 C CA . ASP A 1 96 ? -14.581 0.233 4.412 1.00 96.88 96 ASP A CA 1
ATOM 747 C C . ASP A 1 96 ? -14.635 0.642 5.889 1.00 96.88 96 ASP A C 1
ATOM 749 O O . ASP A 1 96 ? -14.840 1.812 6.222 1.00 96.88 96 ASP A O 1
ATOM 753 N N . SER A 1 97 ? -14.460 -0.324 6.792 1.00 96.69 97 SER A N 1
ATOM 754 C CA . SER A 1 97 ? -14.423 -0.073 8.234 1.00 96.69 97 SER A CA 1
ATOM 755 C C . SER A 1 97 ? -13.157 0.684 8.618 1.00 96.69 97 SER A C 1
ATOM 757 O O . SER A 1 97 ? -13.225 1.612 9.422 1.00 96.69 97 SER A O 1
ATOM 759 N N . TRP A 1 98 ? -12.023 0.333 8.008 1.00 97.69 98 TRP A N 1
ATOM 760 C CA . TRP A 1 98 ? -10.760 1.041 8.211 1.00 97.69 98 TRP A CA 1
ATOM 761 C C . TRP A 1 98 ? -10.845 2.507 7.765 1.00 97.69 98 TRP A C 1
ATOM 763 O O . TRP A 1 98 ? -10.451 3.396 8.517 1.00 97.69 98 TRP A O 1
ATOM 773 N N . TRP A 1 99 ? -11.439 2.785 6.599 1.00 97.31 99 TRP A N 1
ATOM 774 C CA . TRP A 1 99 ? -11.628 4.154 6.109 1.00 97.31 99 TRP A CA 1
ATOM 775 C C . TRP A 1 99 ? -12.461 5.015 7.056 1.00 97.31 99 TRP A C 1
ATOM 777 O O . TRP A 1 99 ? -12.093 6.158 7.328 1.00 97.31 99 TRP A O 1
ATOM 787 N N . LYS A 1 100 ? -13.564 4.470 7.584 1.00 96.88 100 LYS A N 1
ATOM 788 C CA . LYS A 1 100 ? -14.401 5.177 8.567 1.00 96.88 100 LYS A CA 1
ATOM 789 C C . LYS A 1 100 ? -13.594 5.548 9.807 1.00 96.88 100 LYS A C 1
ATOM 791 O O . LYS A 1 100 ? -13.609 6.706 10.207 1.00 96.88 100 LYS A O 1
ATOM 796 N N . GLN A 1 101 ? -12.833 4.594 10.346 1.00 95.69 101 GLN A N 1
ATOM 797 C CA . GLN A 1 101 ? -11.981 4.823 11.515 1.00 95.69 101 GLN A CA 1
ATOM 798 C C . GLN A 1 101 ? -10.905 5.881 11.245 1.00 95.69 101 GLN A C 1
ATOM 800 O O . GLN A 1 101 ? -10.706 6.767 12.070 1.00 95.69 101 GLN A O 1
ATOM 805 N N . LEU A 1 102 ? -10.235 5.830 10.088 1.00 95.25 102 LEU A N 1
ATOM 806 C CA . LEU A 1 102 ? -9.214 6.818 9.729 1.00 95.25 102 LEU A CA 1
ATOM 807 C C . LEU A 1 102 ? -9.799 8.239 9.676 1.00 95.25 102 LEU A C 1
ATOM 809 O O . LEU A 1 102 ? -9.209 9.169 10.222 1.00 95.25 102 LEU A O 1
ATOM 813 N N . ILE A 1 103 ? -10.968 8.406 9.051 1.00 94.88 103 ILE A N 1
ATOM 814 C CA . ILE A 1 103 ? -11.649 9.705 8.947 1.00 94.88 103 ILE A CA 1
ATOM 815 C C . ILE A 1 103 ? -12.068 10.220 10.330 1.00 94.88 103 ILE A C 1
ATOM 817 O O . ILE A 1 103 ? -11.849 11.393 10.633 1.00 94.88 103 ILE A O 1
ATOM 821 N N . GLU A 1 104 ? -12.644 9.358 11.171 1.00 94.69 104 GLU A N 1
ATOM 822 C CA . GLU A 1 104 ? -13.036 9.702 12.544 1.00 94.69 104 GLU A CA 1
ATOM 823 C C . GLU A 1 104 ? -11.828 10.160 13.378 1.00 94.69 104 GLU A C 1
ATOM 825 O O . GLU A 1 104 ? -11.895 11.186 14.058 1.00 94.69 104 GLU A O 1
ATOM 830 N N . GLU A 1 105 ? -10.694 9.458 13.280 1.00 91.44 105 GLU A N 1
ATOM 831 C CA . GLU A 1 105 ? -9.453 9.844 13.959 1.00 91.44 105 GLU A CA 1
ATOM 832 C C . GLU A 1 105 ? -8.954 11.220 13.487 1.00 91.44 105 GLU A C 1
ATOM 834 O O . GLU A 1 105 ? -8.635 12.072 14.318 1.00 91.44 105 GLU A O 1
ATOM 839 N N . MET A 1 106 ? -8.952 11.485 12.176 1.00 88.69 106 MET A N 1
ATOM 840 C CA . MET A 1 106 ? -8.543 12.786 11.625 1.00 88.69 106 MET A CA 1
ATOM 841 C C . MET A 1 106 ? -9.442 13.943 12.081 1.00 88.69 106 MET A C 1
ATOM 843 O O . MET A 1 106 ? -8.947 15.048 12.293 1.00 88.69 106 MET A O 1
ATOM 847 N N . GLN A 1 107 ? -10.744 13.703 12.250 1.00 87.94 107 GLN A N 1
ATOM 848 C CA . GLN A 1 107 ? -11.69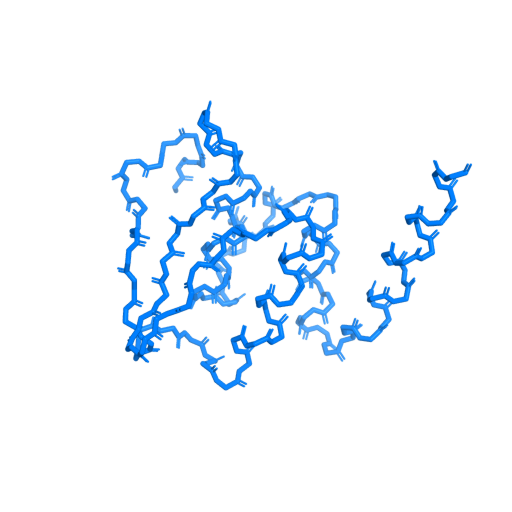7 14.705 12.743 1.00 87.94 107 GLN A CA 1
ATOM 849 C C . GLN A 1 107 ? -11.550 14.967 14.244 1.00 87.94 107 GLN A C 1
ATOM 851 O O . GLN A 1 10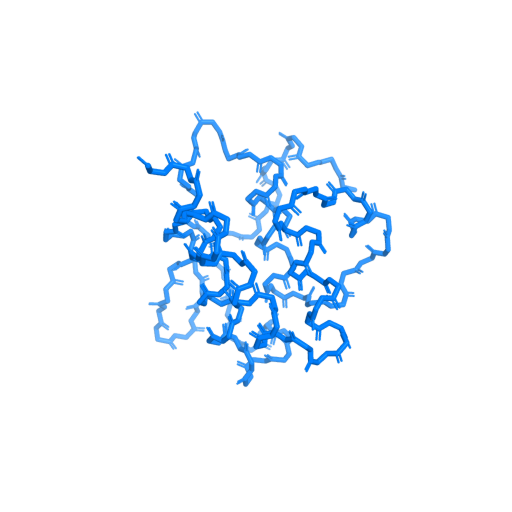7 ? -11.781 16.084 14.689 1.00 87.94 107 GLN A O 1
ATOM 856 N N . SER A 1 108 ? -11.141 13.963 15.026 1.00 83.06 108 SER A N 1
ATOM 857 C CA . SER A 1 108 ? -10.916 14.114 16.472 1.00 83.06 108 SER A CA 1
ATOM 858 C C . SER A 1 108 ? -9.668 14.933 16.836 1.00 83.06 108 SER A C 1
ATOM 860 O O . SER A 1 108 ? -9.496 15.313 17.993 1.00 83.06 108 SER A O 1
ATOM 862 N N . LEU A 1 109 ? -8.794 15.187 15.857 1.00 70.88 109 LEU A N 1
ATOM 863 C CA . LEU A 1 109 ? -7.560 15.965 15.994 1.00 70.88 109 LEU A CA 1
ATOM 864 C C . LEU A 1 109 ? -7.729 17.455 15.625 1.00 70.88 109 LEU A C 1
ATOM 866 O O . LEU A 1 109 ? -6.751 18.201 15.711 1.00 70.88 109 LEU A O 1
ATOM 870 N N . GLN A 1 110 ? -8.931 17.876 15.207 1.00 54.34 110 GLN A N 1
ATOM 871 C CA . GLN A 1 110 ? -9.299 19.268 14.894 1.00 54.34 110 GLN A CA 1
ATOM 872 C C . GLN A 1 110 ? -10.069 19.920 16.045 1.00 54.34 110 GLN A C 1
ATOM 874 O O . GLN A 1 110 ? -9.857 21.137 16.253 1.00 54.34 110 GLN A O 1
#